Protein AF-A0AAW4UH03-F1 (afdb_monomer)

Structure (mmCIF, N/CA/C/O backbone):
data_AF-A0AAW4UH03-F1
#
_entry.id   AF-A0AAW4UH03-F1
#
loop_
_atom_site.group_PDB
_atom_site.id
_atom_site.type_symbol
_atom_site.label_atom_id
_atom_site.label_alt_id
_atom_site.label_comp_id
_atom_site.label_asym_id
_atom_site.label_entity_id
_atom_site.label_seq_id
_atom_site.pdbx_PDB_ins_code
_atom_site.Cartn_x
_atom_site.Cartn_y
_atom_site.Cartn_z
_atom_site.occupancy
_atom_site.B_iso_or_equiv
_atom_site.auth_seq_id
_atom_site.auth_comp_id
_atom_site.auth_asym_id
_atom_site.auth_atom_id
_atom_site.pdbx_PDB_model_num
ATOM 1 N N . VAL A 1 1 ? 5.021 -6.015 -1.516 1.00 9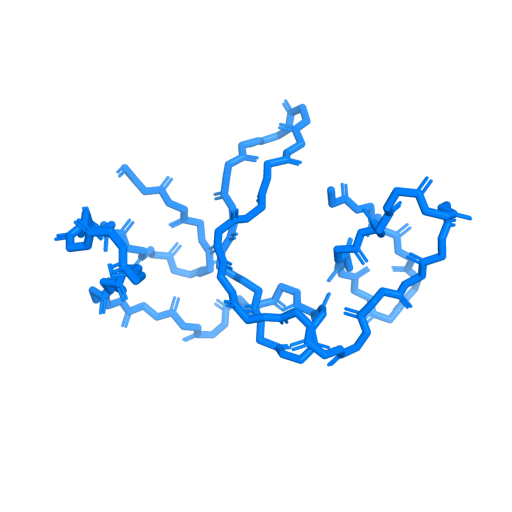4.44 1 VAL A N 1
ATOM 2 C CA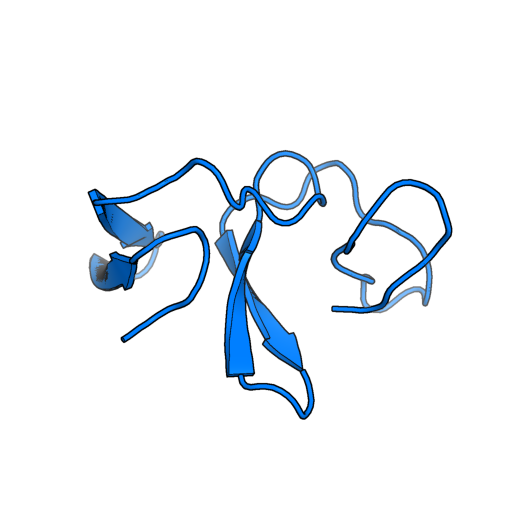 . VAL A 1 1 ? 5.309 -4.991 -2.557 1.00 94.44 1 VAL A CA 1
ATOM 3 C C . VAL A 1 1 ? 6.445 -5.460 -3.464 1.00 94.44 1 VAL A C 1
ATOM 5 O O . VAL A 1 1 ? 7.481 -5.856 -2.939 1.00 94.44 1 VAL A O 1
ATOM 8 N N . GLN A 1 2 ? 6.278 -5.423 -4.790 1.00 96.44 2 GLN A N 1
ATOM 9 C CA . GLN A 1 2 ? 7.273 -5.861 -5.787 1.00 96.44 2 GLN A CA 1
ATOM 10 C C . GLN A 1 2 ? 7.469 -4.828 -6.909 1.00 96.44 2 GLN A C 1
ATOM 12 O O . GLN A 1 2 ? 6.580 -4.019 -7.161 1.00 96.44 2 GLN A O 1
ATOM 17 N N . ARG A 1 3 ? 8.637 -4.841 -7.569 1.00 96.50 3 ARG A N 1
ATOM 18 C CA . ARG A 1 3 ? 9.018 -3.871 -8.611 1.00 96.50 3 ARG A CA 1
ATOM 19 C C . ARG A 1 3 ? 8.849 -4.445 -10.017 1.00 96.50 3 ARG A C 1
ATOM 21 O O . ARG A 1 3 ? 9.278 -5.564 -10.278 1.00 96.50 3 ARG A O 1
ATOM 28 N N . ASN A 1 4 ? 8.350 -3.633 -10.941 1.00 93.81 4 ASN A N 1
ATOM 29 C CA . ASN A 1 4 ? 8.485 -3.823 -12.387 1.00 93.81 4 ASN A CA 1
ATOM 30 C C . ASN A 1 4 ? 8.946 -2.508 -13.053 1.00 93.81 4 ASN A C 1
ATOM 32 O O . ASN A 1 4 ? 9.308 -1.552 -12.366 1.00 93.81 4 ASN A O 1
ATOM 36 N N . SER A 1 5 ? 8.956 -2.446 -14.386 1.00 96.69 5 SER A N 1
ATOM 37 C CA . SER A 1 5 ? 9.344 -1.240 -15.137 1.00 96.69 5 SER A CA 1
ATOM 38 C C . SER A 1 5 ? 8.437 -0.027 -14.891 1.00 96.69 5 SER A C 1
ATOM 40 O O . SER A 1 5 ? 8.869 1.101 -15.096 1.00 96.69 5 SER A O 1
ATOM 42 N N . ASN A 1 6 ? 7.207 -0.240 -14.418 1.00 93.94 6 ASN A N 1
ATOM 43 C CA . ASN A 1 6 ? 6.205 0.804 -14.190 1.00 93.94 6 ASN A CA 1
ATOM 44 C C . ASN A 1 6 ? 6.148 1.285 -12.726 1.00 93.94 6 ASN A C 1
ATOM 46 O O . ASN A 1 6 ? 5.316 2.129 -12.379 1.00 93.94 6 ASN A O 1
ATOM 50 N N . GLY A 1 7 ? 7.005 0.742 -11.856 1.00 96.00 7 GLY A N 1
ATOM 51 C CA . GLY A 1 7 ? 7.125 1.132 -10.454 1.00 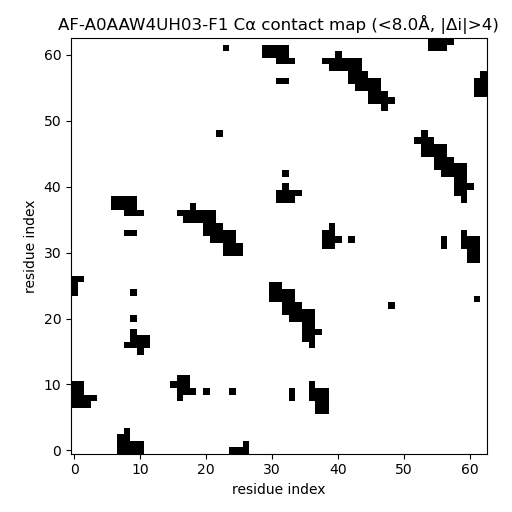96.00 7 GLY A CA 1
ATOM 52 C C . GLY A 1 7 ? 6.986 -0.039 -9.485 1.00 96.00 7 GLY A C 1
ATOM 53 O O . GLY A 1 7 ? 7.279 -1.189 -9.815 1.00 96.00 7 GLY A O 1
ATOM 54 N N . TRP A 1 8 ? 6.557 0.276 -8.265 1.00 98.00 8 TRP A N 1
ATOM 55 C CA . TRP A 1 8 ? 6.380 -0.687 -7.183 1.00 98.00 8 TRP A CA 1
ATOM 56 C C . TRP A 1 8 ? 4.899 -0.893 -6.895 1.00 98.00 8 TRP A C 1
ATOM 58 O O . TRP A 1 8 ? 4.149 0.076 -6.810 1.00 98.00 8 TRP A O 1
ATOM 68 N N . TRP A 1 9 ? 4.497 -2.149 -6.738 1.00 98.38 9 TRP A N 1
ATOM 69 C CA . TRP A 1 9 ? 3.098 -2.547 -6.653 1.00 98.38 9 TRP A CA 1
ATOM 70 C C . TRP A 1 9 ? 2.852 -3.484 -5.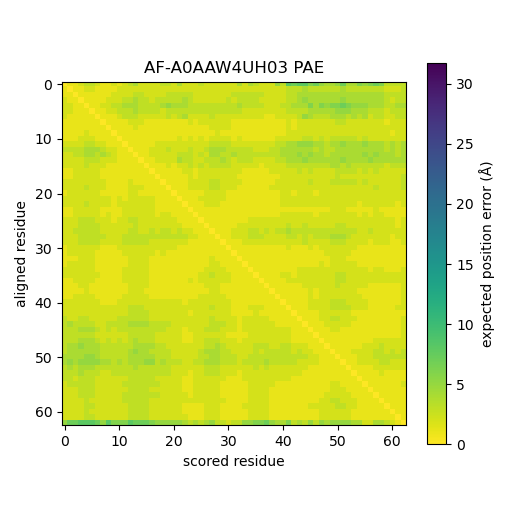474 1.00 98.38 9 TRP A C 1
ATOM 72 O O . TRP A 1 9 ? 3.686 -4.335 -5.140 1.00 98.38 9 TRP A O 1
ATOM 82 N N . TYR A 1 10 ? 1.703 -3.328 -4.830 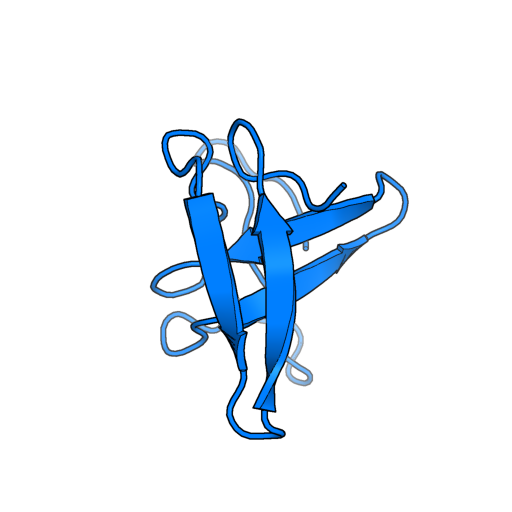1.00 98.44 10 TYR A N 1
ATOM 83 C CA . TYR A 1 10 ? 1.170 -4.297 -3.891 1.00 98.44 10 TYR A CA 1
ATOM 84 C C . TYR A 1 10 ? 0.722 -5.550 -4.649 1.00 98.44 10 TYR A C 1
ATOM 86 O O . TYR A 1 10 ? 0.058 -5.463 -5.681 1.00 98.44 10 TYR A O 1
ATOM 94 N N . ILE A 1 11 ? 1.131 -6.707 -4.130 1.00 97.88 11 ILE A N 1
ATOM 95 C CA . ILE A 1 11 ? 0.767 -8.015 -4.667 1.00 97.88 11 ILE A CA 1
ATOM 96 C C . ILE A 1 11 ? -0.171 -8.654 -3.650 1.00 97.88 11 ILE A C 1
ATOM 98 O O . ILE A 1 11 ? 0.216 -8.804 -2.487 1.00 97.88 11 ILE A O 1
ATOM 102 N N . GLY A 1 12 ? -1.390 -8.962 -4.087 1.00 95.75 12 GLY A N 1
ATOM 103 C CA . GLY A 1 12 ? -2.419 -9.601 -3.282 1.00 95.75 12 GLY A CA 1
ATOM 104 C C . GLY A 1 12 ? -2.079 -11.053 -2.956 1.00 95.75 12 GLY A C 1
ATOM 105 O O . GLY A 1 12 ? -1.091 -11.623 -3.427 1.00 95.75 12 GLY A O 1
ATOM 106 N N . THR A 1 13 ? -2.923 -11.679 -2.140 1.00 94.81 13 THR A N 1
ATOM 107 C CA . THR A 1 13 ? -2.767 -13.091 -1.752 1.00 94.81 13 THR A CA 1
ATOM 108 C C . THR A 1 13 ? -2.920 -14.059 -2.928 1.00 94.81 13 THR A C 1
ATOM 110 O O . THR A 1 13 ? -2.455 -15.192 -2.847 1.00 94.81 13 THR A O 1
ATOM 113 N N . ASP A 1 14 ? -3.519 -13.612 -4.031 1.00 96.38 14 ASP A N 1
ATOM 114 C CA . ASP A 1 14 ? -3.653 -14.346 -5.290 1.00 96.38 14 ASP A CA 1
ATOM 115 C C . ASP A 1 14 ? -2.401 -14.262 -6.188 1.00 96.38 14 ASP A C 1
ATOM 117 O O . ASP A 1 14 ? -2.389 -14.806 -7.295 1.00 96.38 14 ASP A O 1
ATOM 121 N N . GLY A 1 15 ? -1.347 -13.578 -5.729 1.00 95.69 15 GLY A N 1
ATOM 122 C CA . GLY A 1 15 ? -0.094 -13.411 -6.461 1.00 95.69 15 GLY A CA 1
ATOM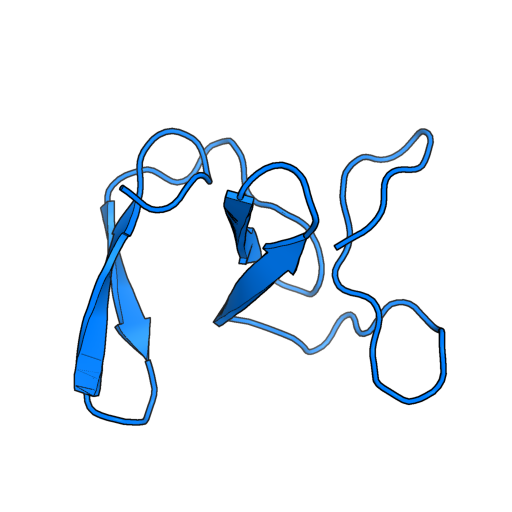 123 C C . GLY A 1 15 ? -0.159 -12.383 -7.592 1.00 95.69 15 GLY A C 1
ATOM 124 O O . GLY A 1 15 ? 0.786 -12.295 -8.379 1.00 95.69 15 GLY A O 1
ATOM 125 N N . LYS A 1 16 ? -1.237 -11.598 -7.695 1.00 96.38 16 LYS A N 1
ATOM 126 C CA . LYS A 1 16 ? -1.414 -10.569 -8.729 1.00 96.38 16 LYS A CA 1
ATOM 127 C C . LYS A 1 16 ? -1.373 -9.172 -8.130 1.00 96.38 16 LYS A C 1
ATOM 129 O O . LYS A 1 16 ? -1.454 -8.984 -6.920 1.00 96.38 16 LYS A O 1
ATOM 134 N N . VAL A 1 17 ? -1.231 -8.171 -8.996 1.00 97.31 17 VAL A N 1
ATOM 135 C CA . VAL A 1 17 ? -1.397 -6.777 -8.577 1.00 97.31 17 VAL A CA 1
ATOM 136 C C . VAL A 1 17 ? -2.849 -6.560 -8.165 1.00 97.31 17 VAL A C 1
ATOM 138 O O . VAL A 1 17 ? -3.757 -6.785 -8.964 1.00 97.31 17 VAL A O 1
ATOM 141 N N . ASP A 1 18 ? -3.051 -6.081 -6.942 1.00 98.19 18 ASP A N 1
ATOM 142 C CA . ASP A 1 18 ? -4.359 -5.646 -6.463 1.00 98.19 18 ASP A CA 1
ATOM 143 C C . ASP A 1 18 ? -4.456 -4.120 -6.577 1.00 98.19 18 ASP A C 1
ATOM 145 O O . ASP A 1 18 ? -3.948 -3.367 -5.743 1.00 98.19 18 ASP A O 1
ATOM 149 N N . PHE A 1 19 ? -5.114 -3.665 -7.644 1.00 97.50 19 PHE A N 1
ATOM 150 C CA . PHE A 1 19 ? -5.330 -2.246 -7.936 1.00 97.50 19 PHE A CA 1
ATOM 151 C C . PHE A 1 19 ? -6.356 -1.575 -7.014 1.00 97.50 19 PHE A C 1
ATOM 153 O O . PHE A 1 19 ? -6.466 -0.350 -7.018 1.00 97.50 19 PHE A O 1
ATOM 160 N N . SER A 1 20 ? -7.116 -2.343 -6.229 1.00 97.81 20 SER A N 1
ATOM 161 C CA . SER A 1 20 ? -8.084 -1.804 -5.268 1.00 97.81 20 SER A CA 1
ATOM 162 C C . SER A 1 20 ? -7.439 -1.445 -3.925 1.00 97.81 20 SER A C 1
ATOM 164 O O . SER A 1 20 ? -8.008 -0.688 -3.134 1.00 97.81 20 SER A O 1
ATOM 166 N N . TYR A 1 21 ? -6.220 -1.936 -3.684 1.00 97.88 21 TYR A N 1
ATOM 167 C CA . TYR A 1 21 ? -5.517 -1.761 -2.425 1.00 97.88 21 TYR A CA 1
ATOM 168 C C . TYR A 1 21 ? -5.103 -0.304 -2.169 1.00 97.88 21 TYR A C 1
ATOM 170 O O . TYR A 1 21 ? -4.385 0.313 -2.962 1.00 97.88 21 TYR A O 1
ATOM 178 N N . ASN A 1 22 ? -5.512 0.230 -1.016 1.00 98.00 22 ASN A N 1
ATOM 179 C CA . ASN A 1 22 ? -5.104 1.539 -0.507 1.00 98.00 22 ASN A CA 1
ATOM 180 C C . ASN A 1 22 ? -4.679 1.395 0.957 1.00 98.00 22 ASN A C 1
ATOM 182 O O . ASN A 1 22 ? -5.523 1.177 1.827 1.00 98.00 22 ASN A O 1
ATOM 186 N N . GLY A 1 23 ? -3.382 1.501 1.238 1.00 98.00 23 GLY A N 1
ATOM 187 C CA . GLY A 1 23 ? -2.867 1.289 2.588 1.00 98.00 23 GLY A CA 1
ATOM 188 C C . GLY A 1 23 ? -1.365 1.071 2.668 1.00 98.00 23 GLY A C 1
ATOM 189 O O . GLY A 1 23 ? -0.621 1.423 1.755 1.00 98.00 23 GLY A O 1
ATOM 190 N N . ILE A 1 24 ? -0.918 0.511 3.793 1.00 98.25 24 ILE A N 1
ATOM 191 C CA . ILE A 1 24 ? 0.499 0.260 4.064 1.00 98.25 24 ILE A CA 1
ATOM 192 C C . ILE A 1 24 ? 0.856 -1.183 3.747 1.00 98.25 24 ILE A C 1
ATOM 194 O O . ILE A 1 24 ? 0.391 -2.106 4.415 1.00 98.25 24 ILE A O 1
ATOM 198 N N . ALA A 1 25 ? 1.765 -1.367 2.796 1.00 97.88 25 ALA A N 1
ATOM 199 C CA . ALA A 1 25 ? 2.282 -2.676 2.441 1.00 97.88 25 ALA A CA 1
ATOM 200 C C . ALA A 1 25 ? 3.798 -2.756 2.624 1.00 97.88 25 ALA A C 1
ATOM 202 O O . ALA A 1 25 ? 4.536 -1.830 2.288 1.00 97.88 25 ALA A O 1
ATOM 203 N N . SER A 1 26 ? 4.269 -3.903 3.107 1.00 97.38 26 SER A N 1
ATOM 204 C CA . SER A 1 26 ? 5.687 -4.130 3.388 1.00 97.38 26 SER A CA 1
ATOM 205 C C . SER A 1 26 ? 6.356 -5.042 2.355 1.00 97.38 26 SER A C 1
ATOM 207 O O . SER A 1 26 ? 5.719 -5.831 1.646 1.00 97.38 26 SER A O 1
ATOM 209 N N . ASN A 1 27 ? 7.672 -4.911 2.245 1.00 95.19 27 ASN A N 1
ATOM 210 C CA . ASN A 1 27 ? 8.582 -5.856 1.609 1.00 95.19 27 ASN A CA 1
ATOM 211 C C . ASN A 1 27 ? 9.922 -5.865 2.366 1.00 95.19 27 ASN A C 1
ATOM 213 O O . ASN A 1 27 ? 10.063 -5.214 3.400 1.00 95.19 27 ASN A O 1
ATOM 217 N N . SER A 1 28 ? 10.920 -6.578 1.845 1.00 96.56 28 SER A N 1
ATOM 218 C CA . SER A 1 28 ? 12.263 -6.651 2.438 1.00 96.56 28 SER A CA 1
ATOM 219 C C . SER A 1 28 ? 12.996 -5.304 2.539 1.00 96.56 28 SER A C 1
ATOM 221 O O . SER A 1 28 ? 13.999 -5.221 3.237 1.00 96.56 28 SER A O 1
ATOM 223 N N . TYR A 1 29 ? 12.514 -4.256 1.863 1.00 95.19 29 TYR A N 1
ATOM 224 C CA . TYR A 1 29 ? 13.111 -2.917 1.863 1.0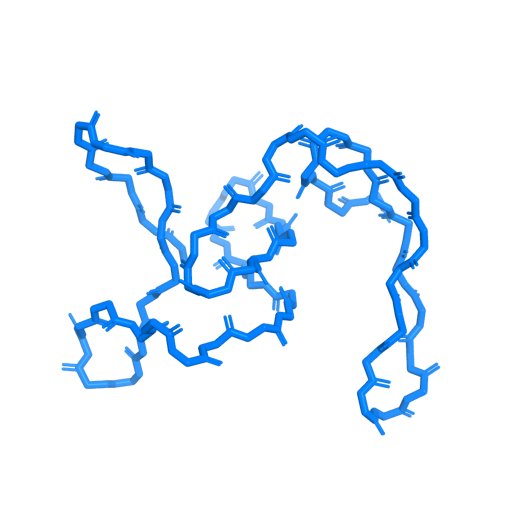0 95.19 29 TYR A CA 1
ATOM 225 C C . TYR A 1 29 ? 12.385 -1.930 2.791 1.00 95.19 29 TYR A C 1
ATOM 227 O O . TYR A 1 29 ? 12.842 -0.801 2.961 1.00 95.19 29 TYR A O 1
ATOM 235 N N . GLY A 1 30 ? 11.264 -2.338 3.393 1.00 96.88 30 GLY A N 1
ATOM 236 C CA . GLY A 1 30 ? 10.497 -1.525 4.333 1.00 96.88 30 GLY A CA 1
ATOM 237 C C . GLY A 1 30 ? 8.995 -1.548 4.073 1.00 96.88 30 GLY A C 1
ATOM 238 O O . GLY A 1 30 ? 8.476 -2.394 3.344 1.00 96.88 30 GLY A O 1
ATOM 239 N N . SER A 1 31 ? 8.303 -0.597 4.694 1.00 98.31 31 SER A N 1
ATOM 240 C CA . SER A 1 31 ? 6.859 -0.396 4.580 1.00 98.31 31 SER A CA 1
ATOM 241 C C . SER A 1 31 ? 6.567 0.847 3.750 1.00 98.31 31 SER A C 1
ATOM 243 O O . SER A 1 31 ? 7.240 1.866 3.900 1.00 98.31 31 SER A O 1
ATOM 245 N N . TRP A 1 32 ? 5.567 0.755 2.879 1.00 98.44 32 TRP A N 1
ATOM 246 C CA . TRP A 1 32 ? 5.287 1.748 1.849 1.00 98.44 32 TRP A CA 1
ATOM 247 C C . TRP A 1 32 ? 3.802 2.067 1.793 1.00 98.44 32 TRP A C 1
ATOM 249 O O . TRP A 1 32 ? 2.963 1.168 1.901 1.00 98.44 32 TRP A O 1
ATOM 259 N N . TYR A 1 33 ? 3.483 3.335 1.572 1.00 98.62 33 TYR A N 1
ATOM 260 C CA . TYR A 1 33 ? 2.129 3.759 1.268 1.00 98.62 33 TYR A CA 1
ATOM 261 C C . TYR A 1 33 ? 1.793 3.437 -0.187 1.00 98.62 33 TYR A C 1
ATOM 263 O O . TYR A 1 33 ? 2.490 3.848 -1.116 1.00 98.62 33 TYR A O 1
ATOM 271 N N . CYS A 1 34 ? 0.725 2.668 -0.370 1.00 98.50 34 CYS A N 1
ATOM 272 C CA . CYS A 1 34 ? 0.210 2.269 -1.666 1.00 98.50 34 CYS A CA 1
ATOM 273 C C . CYS A 1 34 ? -1.152 2.919 -1.908 1.00 98.50 34 CYS A C 1
ATOM 275 O O . CYS A 1 34 ? -2.045 2.827 -1.063 1.00 98.50 34 CYS A O 1
ATOM 277 N N . LYS A 1 35 ? -1.320 3.510 -3.089 1.00 98.12 35 LYS A N 1
ATOM 278 C CA . LYS A 1 35 ? -2.567 4.083 -3.589 1.00 98.12 35 LYS A CA 1
ATOM 279 C C . LYS A 1 35 ? -2.934 3.405 -4.905 1.00 98.12 35 LYS A C 1
ATOM 281 O O . LYS A 1 35 ? -2.119 3.351 -5.825 1.00 98.12 35 LYS A O 1
ATOM 286 N N . CYS A 1 36 ? -4.146 2.866 -4.985 1.00 97.50 36 CYS A N 1
ATOM 287 C CA . CYS A 1 36 ? -4.604 2.046 -6.114 1.00 97.50 36 CYS A CA 1
ATOM 288 C C . CYS A 1 36 ? -3.602 0.933 -6.493 1.00 97.50 36 CYS A C 1
ATOM 290 O O . CYS A 1 36 ? -3.240 0.755 -7.657 1.00 97.50 36 CYS A O 1
ATOM 292 N N . GLY A 1 37 ? -3.070 0.241 -5.484 1.00 97.69 37 GLY A N 1
ATOM 293 C CA . GLY A 1 37 ? -2.084 -0.825 -5.638 1.00 97.69 37 GLY A CA 1
ATOM 294 C C . GLY A 1 37 ? -0.654 -0.374 -5.948 1.00 97.69 37 GLY A C 1
ATOM 295 O O . GLY A 1 37 ? 0.253 -1.192 -5.832 1.00 97.69 37 GLY A O 1
ATOM 296 N N . LYS A 1 38 ? -0.398 0.890 -6.303 1.00 98.44 38 LYS A N 1
ATOM 297 C CA . LYS A 1 38 ? 0.949 1.404 -6.610 1.00 98.44 38 LYS A CA 1
ATOM 298 C C . LYS A 1 38 ? 1.551 2.113 -5.402 1.00 98.44 38 LYS A C 1
ATOM 300 O O . LYS A 1 38 ? 0.845 2.854 -4.728 1.00 98.44 38 LYS A O 1
ATOM 305 N N . VAL A 1 39 ? 2.849 1.954 -5.154 1.00 98.44 39 VAL A N 1
ATOM 306 C CA . VAL A 1 39 ? 3.562 2.808 -4.192 1.00 98.44 39 VAL A CA 1
ATOM 307 C C . VAL A 1 39 ? 3.530 4.252 -4.683 1.00 98.44 39 VAL A C 1
ATOM 309 O O . VAL A 1 39 ? 3.915 4.536 -5.820 1.00 98.44 39 VAL A O 1
ATOM 312 N N . ASP A 1 40 ? 3.082 5.146 -3.811 1.00 98.44 40 ASP A N 1
ATOM 313 C CA . ASP A 1 40 ? 3.003 6.579 -4.069 1.00 98.44 40 ASP A CA 1
ATOM 314 C C . ASP A 1 40 ? 4.227 7.267 -3.449 1.00 98.44 40 ASP A C 1
ATOM 316 O O . ASP A 1 40 ? 4.230 7.613 -2.269 1.00 98.44 40 ASP A O 1
ATOM 320 N N . PHE A 1 41 ? 5.300 7.396 -4.238 1.00 97.25 41 PHE A N 1
ATOM 321 C CA . PHE A 1 41 ? 6.559 8.019 -3.800 1.00 97.25 41 PHE A CA 1
ATOM 322 C C . PHE A 1 41 ? 6.458 9.536 -3.618 1.00 97.25 41 PHE A C 1
ATOM 324 O O . PHE A 1 41 ? 7.323 10.118 -2.969 1.00 97.25 41 PHE A O 1
ATOM 331 N N . ASP A 1 42 ? 5.409 10.162 -4.150 1.00 98.06 42 ASP A N 1
ATOM 332 C CA . ASP A 1 42 ? 5.183 11.600 -4.020 1.00 98.06 42 ASP A CA 1
ATOM 333 C C . ASP A 1 42 ? 4.409 11.933 -2.733 1.00 98.06 42 ASP A C 1
ATOM 335 O O . ASP A 1 42 ? 4.346 13.088 -2.306 1.00 98.06 42 ASP A O 1
ATOM 339 N N . TYR A 1 43 ? 3.838 10.924 -2.066 1.00 98.25 43 TYR A N 1
ATOM 340 C CA . TYR A 1 43 ? 3.108 11.121 -0.824 1.00 98.25 43 TYR A CA 1
ATOM 341 C C . TYR A 1 43 ? 4.046 11.299 0.375 1.00 98.25 43 TYR A C 1
ATOM 343 O O . TYR A 1 43 ? 4.805 10.401 0.744 1.00 98.25 43 TYR A O 1
ATOM 351 N N . SER A 1 44 ? 3.915 12.441 1.050 1.00 98.44 44 SER A N 1
ATOM 352 C CA . SER A 1 44 ? 4.469 12.686 2.383 1.00 98.44 44 SER A CA 1
ATOM 353 C C . SER A 1 44 ? 3.371 13.226 3.293 1.00 98.44 44 SER A C 1
ATOM 355 O O . SER A 1 44 ? 2.660 14.162 2.930 1.00 98.44 44 SER A O 1
ATOM 357 N N . GLY A 1 45 ? 3.198 12.636 4.474 1.00 98.12 45 GLY A N 1
ATOM 358 C CA . GLY A 1 45 ? 2.117 13.006 5.379 1.00 98.12 45 GLY A CA 1
ATOM 359 C C . GLY A 1 45 ? 1.776 11.939 6.411 1.00 98.12 45 GLY A C 1
ATOM 360 O O . GLY A 1 45 ? 2.578 11.063 6.734 1.00 98.12 45 GLY A O 1
ATOM 361 N N . LYS A 1 46 ? 0.563 12.037 6.959 1.00 98.19 46 LYS A N 1
ATOM 362 C CA . LYS A 1 46 ? 0.015 11.066 7.908 1.00 98.19 46 LYS A CA 1
ATOM 363 C C . LYS A 1 46 ? -1.070 10.243 7.230 1.00 98.19 46 LYS A C 1
ATOM 365 O O . LYS A 1 46 ? -2.053 10.801 6.752 1.00 98.19 46 LYS A O 1
ATOM 370 N N . TYR A 1 47 ? -0.935 8.925 7.280 1.00 97.88 47 TYR A N 1
ATOM 371 C CA . TYR A 1 47 ? -1.990 7.997 6.880 1.00 97.88 47 TYR A CA 1
ATOM 372 C C . TYR A 1 47 ? -2.572 7.330 8.121 1.00 97.88 47 TYR A C 1
ATOM 374 O O . TYR A 1 47 ? -1.817 6.878 8.978 1.00 97.88 47 TYR A O 1
ATOM 382 N N . LYS A 1 48 ? -3.899 7.264 8.230 1.00 98.06 48 LYS A N 1
ATOM 383 C CA . LYS A 1 48 ? -4.590 6.517 9.284 1.00 98.06 48 LYS A CA 1
ATOM 384 C C . LYS A 1 48 ? -5.344 5.363 8.638 1.00 98.06 48 LYS A C 1
ATOM 386 O O . LYS A 1 48 ? -6.155 5.600 7.746 1.00 98.06 48 LYS A O 1
ATOM 391 N N . ASP A 1 49 ? -5.058 4.141 9.070 1.00 95.50 49 ASP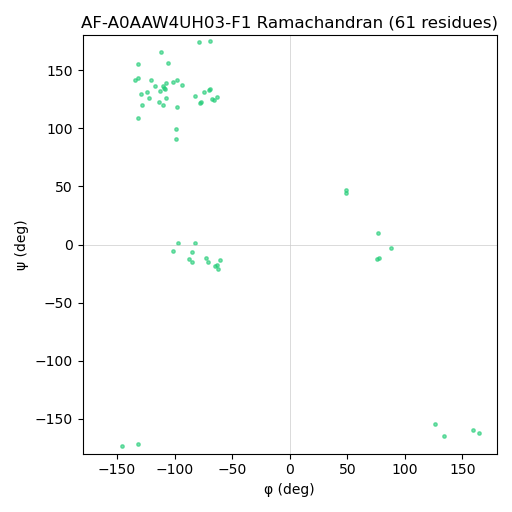 A N 1
ATOM 392 C CA . ASP A 1 49 ? -5.765 2.963 8.578 1.00 95.50 49 ASP A CA 1
ATOM 393 C C . ASP A 1 49 ? -7.142 2.801 9.244 1.00 95.50 49 ASP A C 1
ATOM 395 O O . ASP A 1 49 ? -7.514 3.532 10.168 1.00 95.50 49 ASP A O 1
ATOM 399 N N . SER A 1 50 ? -7.916 1.826 8.769 1.00 94.75 50 SER A N 1
ATOM 400 C CA . SER A 1 50 ? -9.256 1.525 9.286 1.00 94.75 50 SER A CA 1
ATOM 401 C C . SER A 1 50 ? -9.269 1.068 10.749 1.00 94.75 50 SER A C 1
ATOM 403 O O . SER A 1 50 ? -10.313 1.139 11.391 1.00 94.75 50 SER A O 1
ATOM 405 N N . THR A 1 51 ? -8.128 0.636 11.297 1.00 96.50 51 THR A N 1
ATOM 406 C CA . THR A 1 51 ? -7.984 0.268 12.716 1.00 96.50 51 THR A CA 1
ATOM 407 C C . THR A 1 51 ? -7.700 1.480 13.607 1.00 96.50 51 THR A C 1
ATOM 409 O O . THR A 1 51 ? -7.671 1.366 14.830 1.00 96.50 51 THR A O 1
ATOM 412 N N . GLY A 1 52 ? -7.497 2.659 13.009 1.00 96.69 52 GLY A N 1
ATOM 413 C CA . GLY A 1 52 ? -7.153 3.898 13.701 1.00 96.69 52 GLY A CA 1
ATOM 414 C C . GLY A 1 52 ? -5.649 4.101 13.899 1.00 96.69 52 GLY A C 1
ATOM 415 O O . GLY A 1 52 ? -5.237 5.166 14.378 1.00 96.69 52 GLY A O 1
ATOM 416 N N . LYS A 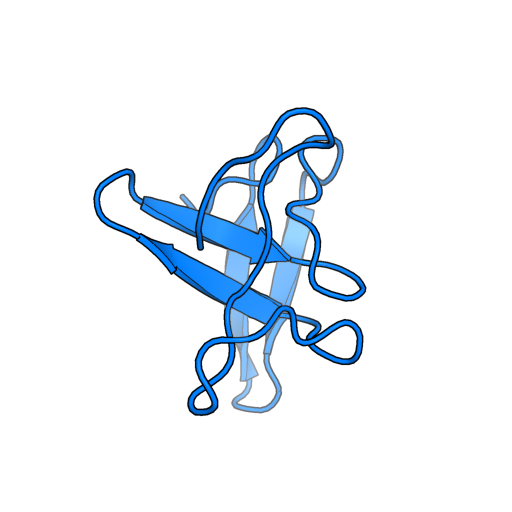1 53 ? -4.811 3.139 13.495 1.00 97.00 53 LYS A N 1
ATOM 417 C CA . LYS A 1 53 ? -3.356 3.271 13.566 1.00 97.00 53 LYS A CA 1
ATOM 418 C C . LYS A 1 53 ? -2.882 4.307 12.553 1.00 97.00 53 LYS A C 1
ATOM 420 O O . LYS A 1 53 ? -3.315 4.327 11.405 1.00 97.00 53 LYS A O 1
ATOM 425 N N . THR A 1 54 ? -1.998 5.192 13.005 1.00 98.00 54 THR A N 1
ATOM 426 C CA . THR A 1 54 ? -1.476 6.305 12.204 1.00 98.00 54 THR A CA 1
ATOM 427 C C . THR A 1 54 ? -0.008 6.070 11.859 1.00 98.00 54 THR A C 1
ATOM 429 O O . THR A 1 54 ? 0.774 5.691 12.727 1.00 98.00 54 THR A O 1
ATOM 432 N N . TYR A 1 55 ? 0.360 6.329 10.609 1.00 98.06 55 TYR A N 1
ATOM 433 C CA . TYR A 1 55 ? 1.698 6.160 10.050 1.00 98.06 55 TYR A CA 1
ATOM 434 C C . TYR A 1 55 ? 2.245 7.517 9.616 1.00 98.06 55 TYR A C 1
ATOM 436 O O . TYR A 1 55 ? 1.526 8.306 8.998 1.00 98.06 55 TYR A O 1
ATOM 444 N N . SER A 1 56 ? 3.510 7.782 9.934 1.00 98.38 56 SER A N 1
ATOM 445 C CA . SER A 1 56 ? 4.283 8.859 9.312 1.00 98.38 56 SER A CA 1
ATOM 446 C C . SER A 1 56 ? 4.825 8.341 7.992 1.00 98.38 56 SER A C 1
ATOM 448 O O . SER A 1 56 ? 5.424 7.270 7.971 1.00 98.38 56 SER A O 1
ATOM 450 N N . ILE A 1 57 ? 4.595 9.060 6.901 1.00 98.56 57 ILE A N 1
ATOM 451 C CA . ILE A 1 57 ? 5.095 8.682 5.583 1.00 98.56 57 ILE A CA 1
ATOM 452 C C . ILE A 1 57 ? 5.917 9.834 5.023 1.00 98.56 57 ILE A C 1
ATOM 454 O O . ILE A 1 57 ? 5.454 10.976 5.018 1.00 98.56 57 ILE A O 1
ATOM 458 N N . VAL A 1 58 ? 7.110 9.518 4.531 1.00 98.31 58 VAL A N 1
ATOM 459 C CA . VAL A 1 58 ? 8.013 10.443 3.847 1.00 98.31 58 VAL A CA 1
ATOM 460 C C . VAL A 1 58 ? 8.420 9.818 2.519 1.00 98.31 58 VAL A C 1
ATOM 462 O O . VAL A 1 58 ? 8.981 8.723 2.478 1.00 98.31 58 VAL A O 1
ATOM 465 N N . ASN A 1 59 ? 8.109 10.509 1.422 1.00 97.56 59 ASN A N 1
ATOM 466 C CA . ASN A 1 59 ? 8.361 10.069 0.046 1.00 97.56 59 ASN A CA 1
ATOM 467 C C . ASN A 1 59 ? 7.890 8.622 -0.214 1.00 97.56 59 ASN A C 1
ATOM 469 O O . ASN A 1 59 ? 8.633 7.770 -0.708 1.00 97.56 59 ASN A O 1
ATOM 473 N N . GLY A 1 60 ? 6.666 8.314 0.220 1.00 97.75 60 GLY A N 1
ATOM 474 C CA . GLY A 1 60 ? 6.031 7.002 0.103 1.00 97.75 60 GLY A CA 1
ATOM 475 C C . GLY A 1 60 ? 6.492 5.944 1.107 1.00 97.75 60 GLY A C 1
ATOM 476 O O . GLY A 1 60 ? 5.832 4.910 1.226 1.00 97.75 60 GLY A O 1
ATOM 477 N N . ARG A 1 61 ? 7.574 6.166 1.861 1.00 98.06 61 ARG A N 1
ATOM 478 C CA . ARG A 1 61 ? 8.087 5.223 2.866 1.00 98.06 61 ARG A CA 1
ATOM 479 C C . ARG A 1 61 ? 7.528 5.532 4.250 1.00 98.06 61 ARG A C 1
ATOM 481 O O . ARG A 1 61 ? 7.488 6.686 4.654 1.00 98.06 61 ARG A O 1
ATOM 488 N N . VAL A 1 62 ? 7.137 4.500 4.989 1.00 98.06 62 VAL A N 1
ATOM 489 C CA . VAL A 1 62 ? 6.762 4.626 6.403 1.00 98.06 62 VAL A CA 1
ATOM 490 C C . VAL A 1 62 ? 8.011 4.811 7.263 1.00 98.06 62 VAL A C 1
ATOM 492 O O . VAL A 1 62 ? 8.959 4.029 7.135 1.00 98.06 62 VAL A O 1
ATOM 495 N N . GLU A 1 63 ? 7.967 5.809 8.143 1.00 94.19 63 GLU A N 1
ATOM 496 C CA . GLU A 1 63 ? 8.957 6.075 9.198 1.00 94.19 63 GLU A CA 1
ATOM 497 C C . GLU A 1 63 ? 8.547 5.489 10.552 1.00 94.19 63 GLU A C 1
ATOM 499 O O . GLU A 1 63 ? 7.337 5.543 10.892 1.00 94.19 63 GLU A O 1
#

pLDDT: mean 97.23, std 1.3, range [93.81, 98.62]

Secondary structure (DSSP, 8-state):
-EEETTEEE-B-TTSSB-TT--EEEEETTEEEEEETTEE-TT--EEEE-TTS-EEEEETTEE-

Sequence (63 aa):
VQRNSNGWWYIGTDGKVDFSYNGIASNSYGSWYCKCGKVDFDYSGKYKDSTGKTYSIVNGRVE

Radius of gyration: 11.0 Å; Cα contacts (8 Å, |Δi|>4): 132; chains: 1; bounding box: 22×27×29 Å

Foldseek 3Di:
DDDDPVAAFDQDPVRHGQQVDAAWDDDPVAIFGDHSGHGQQVDADWDADPVRDIFGDHSGGTD

Solvent-accessible surface area (backbone atoms only — not comparable to full-atom values): 3593 Å² total; per-residue (Å²): 73,50,78,59,98,91,46,41,31,38,57,43,97,85,74,41,77,33,55,82,42,68,47,80,44,53,45,99,90,48,40,29,38,24,53,57,12,30,55,36,54,86,44,62,49,78,49,66,50,98,87,65,55,71,43,46,29,55,59,14,32,57,108

Organism: NCBI:txid39491

Nearest PDB structures (foldseek):
  1h8g-assembly1_A  TM=5.510E-01  e=1.610E-01  Streptococcus pneumoniae
  1gvm-assembly3_E  TM=5.808E-01  e=6.239E-01  Streptococcus pneumoniae
  7ml7-assembly1_A  TM=5.511E-01  e=4.820E-01  Clostridioides difficile

Mean predicted aligned error: 2.01 Å